Protein AF-A0A9P1EXM0-F1 (afdb_monomer)

Sequence (122 aa):
MSEKIEQDDIPLADDDDTVTIISGGKTPRAAQPLPKEEPPEDPEEKARLITQVLELQNTLDDLSQRVESVKEESLKLRSENQVLGQYIQNLMASSSVFQSSQPPRPKQADSVHDDEFGDYEY

Structure (mmCIF, N/CA/C/O backbone):
data_AF-A0A9P1EXM0-F1
#
_entry.id   AF-A0A9P1EXM0-F1
#
loop_
_atom_site.group_PDB
_atom_site.id
_atom_site.type_symbol
_atom_site.label_atom_id
_atom_site.label_alt_id
_atom_site.label_comp_id
_atom_site.label_asym_id
_atom_site.label_entity_id
_atom_site.label_seq_id
_atom_site.pdbx_PDB_ins_code
_atom_site.Cartn_x
_atom_site.Cartn_y
_atom_site.Cartn_z
_atom_site.occupancy
_atom_site.B_iso_or_equiv
_atom_site.auth_seq_id
_atom_site.auth_comp_id
_atom_site.auth_asym_id
_atom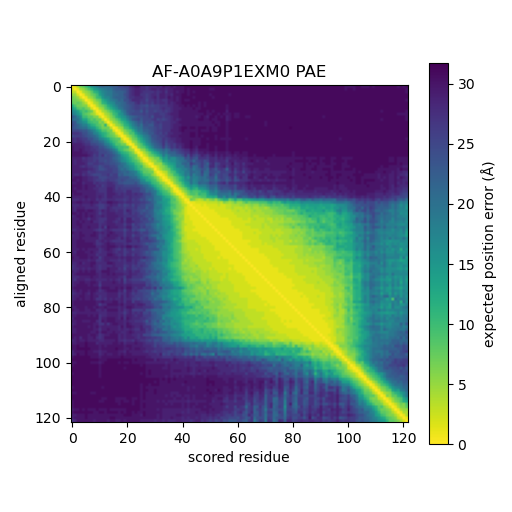_site.auth_atom_id
_atom_site.pdbx_PDB_model_num
ATOM 1 N N . MET A 1 1 ? 7.516 -30.230 70.506 1.00 40.31 1 MET A N 1
ATOM 2 C CA . MET A 1 1 ? 6.042 -30.312 70.527 1.00 40.31 1 MET A CA 1
ATOM 3 C C . MET A 1 1 ? 5.682 -31.298 69.438 1.00 40.31 1 MET A C 1
ATOM 5 O O . MET A 1 1 ? 5.780 -30.939 68.273 1.00 40.31 1 MET A O 1
ATOM 9 N N . SER A 1 2 ? 5.447 -32.551 69.816 1.00 44.88 2 SER A N 1
ATOM 10 C CA . SER A 1 2 ? 5.320 -33.673 68.886 1.00 44.88 2 SER A CA 1
ATOM 11 C C . SER A 1 2 ? 3.935 -34.299 68.997 1.00 44.88 2 SER A C 1
ATOM 13 O O . SER A 1 2 ? 3.437 -34.483 70.103 1.00 44.88 2 SER A O 1
ATOM 15 N N . GLU A 1 3 ? 3.400 -34.611 67.816 1.00 48.25 3 GLU A N 1
ATOM 16 C CA . GLU A 1 3 ? 2.473 -35.710 67.509 1.00 48.25 3 GLU A CA 1
ATOM 17 C C . GLU A 1 3 ? 0.981 -35.516 67.828 1.00 48.25 3 GLU A C 1
ATOM 19 O O . GLU A 1 3 ? 0.431 -35.941 68.836 1.00 48.25 3 GLU A O 1
ATOM 24 N N . LYS A 1 4 ? 0.335 -34.815 66.884 1.00 48.88 4 LYS A N 1
ATOM 25 C CA . LYS A 1 4 ? -0.700 -35.335 65.964 1.00 48.88 4 LYS A CA 1
ATOM 26 C C . LYS A 1 4 ? -1.455 -36.579 66.471 1.00 48.88 4 LYS A C 1
ATOM 28 O O . LYS A 1 4 ? -0.949 -37.691 66.396 1.00 48.88 4 LYS A O 1
ATOM 33 N N . ILE A 1 5 ? -2.693 -36.367 66.918 1.00 49.03 5 ILE A N 1
ATOM 34 C CA . ILE A 1 5 ? -3.671 -37.435 67.146 1.00 49.03 5 ILE A CA 1
ATOM 35 C C . ILE A 1 5 ? -4.163 -37.895 65.773 1.00 49.03 5 ILE A C 1
ATOM 37 O O . ILE A 1 5 ? -4.711 -37.113 64.994 1.00 49.03 5 ILE A O 1
ATOM 41 N N . GLU A 1 6 ? -3.868 -39.151 65.484 1.00 54.19 6 GLU A N 1
ATOM 42 C CA . GLU A 1 6 ? -4.309 -39.924 64.334 1.00 54.19 6 GLU A CA 1
ATOM 43 C C . GLU A 1 6 ? -5.572 -40.720 64.712 1.00 54.19 6 GLU A C 1
ATOM 45 O O . GLU A 1 6 ? -5.783 -41.006 65.891 1.00 54.19 6 GLU A O 1
ATOM 50 N N . GLN A 1 7 ? -6.322 -41.119 63.681 1.00 49.38 7 GLN A N 1
ATOM 51 C CA . GLN A 1 7 ? -7.339 -42.183 63.636 1.00 49.38 7 GLN A CA 1
ATOM 52 C C . GLN A 1 7 ? -8.809 -41.762 63.749 1.00 49.38 7 GLN A C 1
ATOM 54 O O . GLN A 1 7 ? -9.457 -41.787 64.794 1.00 49.38 7 GLN A O 1
ATOM 59 N N . ASP A 1 8 ? -9.288 -41.365 62.568 1.00 52.00 8 ASP A N 1
ATOM 60 C CA . ASP A 1 8 ? -10.497 -41.838 61.894 1.00 52.00 8 ASP A CA 1
ATOM 61 C C . ASP A 1 8 ? -11.170 -43.085 62.493 1.00 52.00 8 ASP A C 1
ATOM 63 O O . ASP A 1 8 ? -10.575 -44.155 62.559 1.00 52.00 8 ASP A O 1
ATOM 67 N N . ASP A 1 9 ? -12.464 -42.952 62.782 1.00 47.94 9 ASP A N 1
ATOM 68 C CA . ASP A 1 9 ? -13.445 -44.014 62.541 1.00 47.94 9 ASP A CA 1
ATOM 69 C C . ASP A 1 9 ? -14.759 -43.331 62.135 1.00 47.94 9 ASP A C 1
ATOM 71 O O . ASP A 1 9 ? -15.665 -43.064 62.928 1.00 47.94 9 ASP A O 1
ATOM 75 N N . ILE A 1 10 ? -14.804 -42.921 60.866 1.00 53.91 10 ILE A N 1
ATOM 76 C CA . ILE A 1 10 ? -16.028 -42.454 60.219 1.00 53.91 10 ILE A CA 1
ATOM 77 C C . ILE A 1 10 ? -16.869 -43.714 59.998 1.00 53.91 10 ILE A C 1
ATOM 79 O O . ILE A 1 10 ? -16.385 -44.622 59.321 1.00 53.91 10 ILE A O 1
ATOM 83 N N . PRO A 1 11 ? -18.091 -43.816 60.551 1.00 54.19 11 PRO A N 1
ATOM 84 C CA . PRO A 1 11 ? -18.903 -45.005 60.361 1.00 54.19 11 PRO A CA 1
ATOM 85 C C . PRO A 1 11 ? -19.154 -45.197 58.866 1.00 54.19 11 PRO A C 1
ATOM 87 O O . PRO A 1 11 ? -19.774 -44.358 58.208 1.00 54.19 11 PRO A O 1
ATOM 90 N N . LEU A 1 12 ? -18.614 -46.302 58.357 1.00 42.03 12 LEU A N 1
ATOM 91 C CA . LEU A 1 12 ? -18.789 -46.800 57.006 1.00 42.03 12 LEU A CA 1
ATOM 92 C C . LEU A 1 12 ? -20.288 -47.060 56.815 1.00 42.03 12 LEU A C 1
ATOM 94 O O . LEU A 1 12 ? -20.842 -48.012 57.364 1.00 42.03 12 LEU A O 1
ATOM 98 N N . ALA A 1 13 ? -20.969 -46.162 56.105 1.00 53.50 13 ALA A N 1
ATOM 99 C CA . ALA A 1 13 ? -22.289 -46.448 55.569 1.00 53.50 13 ALA A CA 1
ATOM 100 C C . ALA A 1 13 ? -22.087 -47.395 54.382 1.00 53.50 13 ALA A C 1
ATOM 102 O O . ALA A 1 13 ? -22.068 -46.954 53.236 1.00 53.50 13 ALA A O 1
ATOM 103 N N . ASP A 1 14 ? -21.848 -48.670 54.691 1.00 44.78 14 ASP A N 1
ATOM 104 C CA . ASP A 1 14 ? -21.973 -49.742 53.716 1.00 44.78 14 ASP A CA 1
ATOM 105 C C . ASP A 1 14 ? -23.446 -49.862 53.315 1.00 44.78 14 ASP A C 1
ATOM 107 O O . ASP A 1 14 ? -24.361 -49.812 54.146 1.00 44.78 14 ASP A O 1
ATOM 111 N N . ASP A 1 15 ? -23.625 -49.965 52.007 1.00 53.91 15 ASP A N 1
ATOM 112 C CA . ASP A 1 15 ? -24.871 -50.122 51.285 1.00 53.91 15 ASP A CA 1
ATOM 113 C C . ASP A 1 15 ? -25.771 -51.220 51.872 1.00 53.91 15 ASP A C 1
ATOM 115 O O . ASP A 1 15 ? -25.358 -52.367 52.034 1.00 53.91 15 ASP A O 1
ATOM 119 N N . ASP A 1 16 ? -27.052 -50.901 52.063 1.00 46.62 16 ASP A N 1
ATOM 120 C CA . ASP A 1 16 ? -28.101 -51.884 51.800 1.00 46.62 16 ASP A CA 1
ATOM 121 C C . ASP A 1 16 ? -29.323 -51.172 51.205 1.00 46.62 16 ASP A C 1
ATOM 123 O O . ASP A 1 16 ? -30.064 -50.438 51.876 1.00 46.62 16 ASP A O 1
ATOM 127 N N . ASP A 1 17 ? -29.476 -51.373 49.896 1.00 53.75 17 ASP A N 1
ATOM 128 C CA . ASP A 1 17 ? -30.646 -51.085 49.077 1.00 53.75 17 ASP A CA 1
ATOM 129 C C . ASP A 1 17 ? -31.899 -51.757 49.660 1.00 53.75 17 ASP A C 1
ATOM 131 O O . ASP A 1 17 ? -32.409 -52.764 49.166 1.00 53.75 17 ASP A O 1
ATOM 135 N N . THR A 1 18 ? -32.475 -51.159 50.698 1.00 42.41 18 THR A N 1
ATOM 136 C CA . THR A 1 18 ? -33.793 -51.550 51.194 1.00 42.41 18 THR A CA 1
ATOM 137 C C . THR A 1 18 ? -34.827 -50.539 50.727 1.00 42.41 18 THR A C 1
ATOM 139 O O . THR A 1 18 ? -35.151 -49.549 51.387 1.00 42.41 18 THR A O 1
ATOM 142 N N . VAL A 1 19 ? -35.399 -50.824 49.553 1.00 50.22 19 VAL A N 1
ATOM 143 C CA . VAL A 1 19 ? -36.671 -50.249 49.100 1.00 50.22 19 VAL A CA 1
ATOM 144 C C . VAL A 1 19 ? -37.743 -50.599 50.132 1.00 50.22 19 VAL A C 1
ATOM 146 O O . VAL A 1 19 ? -38.417 -51.622 50.050 1.00 50.22 19 VAL A O 1
ATOM 149 N N . THR A 1 20 ? -37.905 -49.728 51.121 1.00 41.94 20 THR A N 1
ATOM 150 C CA . THR A 1 20 ? -38.991 -49.788 52.094 1.00 41.94 20 THR A CA 1
ATOM 151 C C . THR A 1 20 ? -39.877 -48.572 51.867 1.00 41.94 20 THR A C 1
ATOM 153 O O . THR A 1 20 ? -39.703 -47.497 52.436 1.00 41.94 20 THR A O 1
ATOM 156 N N . ILE A 1 21 ? -40.821 -48.761 50.943 1.00 51.69 21 ILE A N 1
ATOM 157 C CA . ILE A 1 21 ? -41.966 -47.888 50.684 1.00 51.69 21 ILE A CA 1
ATOM 158 C C . ILE A 1 21 ? -42.765 -47.786 51.991 1.00 51.69 21 ILE A C 1
ATOM 160 O O . ILE A 1 21 ? -43.566 -48.667 52.295 1.00 51.69 21 ILE A O 1
ATOM 164 N N . ILE A 1 22 ? -42.566 -46.724 52.778 1.00 41.34 22 ILE A N 1
ATOM 165 C CA . ILE A 1 22 ? -43.500 -46.368 53.852 1.00 41.34 22 ILE A CA 1
ATOM 166 C C . ILE A 1 22 ? -43.695 -44.853 53.887 1.00 41.34 22 ILE A C 1
ATOM 168 O O . ILE A 1 22 ? -42.812 -44.071 54.229 1.00 41.34 22 ILE A O 1
ATOM 172 N N . SER A 1 23 ? -44.908 -44.481 53.491 1.00 47.53 23 SER A N 1
ATOM 173 C CA . SER A 1 23 ? -45.589 -43.203 53.664 1.00 47.53 23 SER A CA 1
ATOM 174 C C . SER A 1 23 ? -45.122 -42.387 54.883 1.00 47.53 23 SER A C 1
ATOM 176 O O . SER A 1 23 ? -45.474 -42.694 56.019 1.00 47.53 23 SER A O 1
ATOM 178 N N . GLY A 1 24 ? -44.419 -41.282 54.629 1.00 39.94 24 GLY A N 1
ATOM 179 C CA . GLY A 1 24 ? -44.113 -40.244 55.614 1.00 39.94 24 GLY A CA 1
ATOM 180 C C . GLY A 1 24 ? -43.754 -38.942 54.903 1.00 39.94 24 GLY A C 1
ATOM 181 O O . GLY A 1 24 ? -42.722 -38.861 54.242 1.00 39.94 24 GLY A O 1
ATOM 182 N N . GLY A 1 25 ? -44.639 -37.945 54.982 1.00 51.00 25 GLY A N 1
ATOM 183 C CA . GLY A 1 25 ? -44.608 -36.714 54.189 1.00 51.00 25 GLY A CA 1
ATOM 184 C C . GLY A 1 25 ? -43.328 -35.888 54.320 1.00 51.00 25 GLY A C 1
ATOM 185 O O . GLY A 1 25 ? -43.222 -35.021 55.183 1.00 51.00 25 GLY A O 1
ATOM 186 N N . LYS A 1 26 ? -42.391 -36.093 53.395 1.00 48.69 26 LYS A N 1
ATOM 187 C CA . LYS A 1 26 ? -41.290 -35.165 53.143 1.00 48.69 26 LYS A CA 1
ATOM 188 C C . LYS A 1 26 ? -41.683 -34.302 51.955 1.00 48.69 26 LYS A C 1
ATOM 190 O O . LYS A 1 26 ? -41.689 -34.759 50.815 1.00 48.69 26 LYS A O 1
ATOM 195 N N . THR A 1 27 ? -42.048 -33.057 52.237 1.00 58.84 27 THR A N 1
ATOM 196 C CA . THR A 1 27 ? -42.073 -32.016 51.213 1.00 58.84 27 THR A CA 1
ATOM 197 C C . THR A 1 27 ? -40.713 -32.019 50.503 1.00 58.84 27 THR A C 1
ATOM 199 O O . THR A 1 27 ? -39.678 -32.085 51.176 1.00 58.84 27 THR A O 1
ATOM 202 N N . PRO A 1 28 ? -40.668 -32.009 49.161 1.00 56.53 28 PRO A N 1
ATOM 203 C CA . PRO A 1 28 ? -39.399 -31.924 48.458 1.00 56.53 28 PRO A CA 1
ATOM 204 C C . PRO A 1 28 ? -38.734 -30.610 48.866 1.00 56.53 28 PRO A C 1
ATOM 206 O O . PRO A 1 28 ? -39.328 -29.537 48.744 1.00 56.53 28 PRO A O 1
ATOM 209 N N . ARG A 1 29 ? -37.514 -30.691 49.407 1.00 61.25 29 ARG A N 1
ATOM 210 C CA . ARG A 1 29 ? -36.696 -29.508 49.680 1.00 61.25 29 ARG A CA 1
ATOM 211 C C . ARG A 1 29 ? -36.519 -28.792 48.345 1.00 61.25 29 ARG A C 1
ATOM 213 O O . ARG A 1 29 ? -35.915 -29.351 47.433 1.00 61.25 29 ARG A O 1
ATOM 220 N N . ALA A 1 30 ? -37.095 -27.597 48.230 1.00 67.31 30 ALA A N 1
ATOM 221 C CA . ALA A 1 30 ? -36.941 -26.762 47.050 1.00 67.31 30 ALA A CA 1
ATOM 222 C C . ALA A 1 30 ? -35.447 -26.634 46.733 1.00 67.31 30 ALA A C 1
ATOM 224 O O . ALA A 1 30 ? -34.647 -26.354 47.634 1.00 67.31 30 ALA A O 1
ATOM 225 N N . ALA A 1 31 ? -35.078 -26.890 45.477 1.00 65.69 31 ALA A N 1
ATOM 226 C CA . ALA A 1 31 ? -33.721 -26.692 45.003 1.00 65.69 31 ALA A CA 1
ATOM 227 C C . ALA A 1 31 ? -33.332 -25.242 45.305 1.00 65.69 31 ALA A C 1
ATOM 229 O O . ALA A 1 31 ? -33.957 -24.308 44.800 1.00 65.69 31 ALA A O 1
ATOM 230 N N . GLN A 1 32 ? -32.348 -25.053 46.183 1.00 72.75 32 GLN A N 1
ATOM 231 C CA . GLN A 1 32 ? -31.750 -23.737 46.339 1.00 72.75 32 GLN A CA 1
ATOM 232 C C . GLN A 1 32 ? -31.120 -23.381 44.987 1.00 72.75 32 GLN A C 1
ATOM 234 O O . GLN A 1 32 ? -30.455 -24.243 44.401 1.00 72.75 32 GLN A O 1
ATOM 239 N N . PRO A 1 33 ? -31.348 -22.167 44.457 1.00 68.94 33 PRO A N 1
ATOM 240 C CA . PRO A 1 33 ? -30.648 -21.727 43.263 1.00 68.94 33 PRO A CA 1
ATOM 241 C C . PRO A 1 33 ? -29.148 -21.879 43.515 1.00 68.94 33 PRO A C 1
ATOM 243 O O . PRO A 1 33 ? -28.665 -21.468 44.573 1.00 68.94 33 PRO A O 1
ATOM 246 N N . LEU A 1 34 ? -28.414 -22.482 42.574 1.00 66.94 34 LEU A N 1
ATOM 247 C CA . LEU A 1 34 ? -26.956 -22.390 42.598 1.00 66.94 34 LEU A CA 1
ATOM 248 C C . LEU A 1 34 ? -26.588 -20.901 42.705 1.00 66.94 34 LEU A C 1
ATOM 250 O O . LEU A 1 34 ? -27.228 -20.104 42.009 1.00 66.94 34 LEU A O 1
ATOM 254 N N . PRO A 1 35 ? -25.589 -20.515 43.520 1.00 65.12 35 PRO A N 1
ATOM 255 C CA . PRO A 1 35 ? -25.037 -19.171 43.478 1.00 65.12 35 PRO A CA 1
ATOM 256 C C . PRO A 1 35 ? -24.542 -18.919 42.053 1.00 65.12 35 PRO A C 1
ATOM 258 O O . PRO A 1 35 ? -23.497 -19.415 41.638 1.00 65.12 35 PRO A O 1
ATOM 261 N N . LYS A 1 36 ? -25.354 -18.222 41.263 1.00 67.06 36 LYS A N 1
ATOM 262 C CA . LYS A 1 36 ? -24.927 -17.609 40.019 1.00 67.06 36 LYS A CA 1
ATOM 263 C C . LYS A 1 36 ? -24.535 -16.204 40.396 1.00 67.06 36 LYS A C 1
ATOM 265 O O . LYS A 1 36 ? -25.417 -15.374 40.543 1.00 67.06 36 LYS A O 1
ATOM 270 N N . GLU A 1 37 ? -23.250 -15.983 40.576 1.00 60.84 37 GLU A N 1
ATOM 271 C CA . GLU A 1 37 ? -22.637 -14.684 40.331 1.00 60.84 37 GLU A CA 1
ATOM 272 C C . GLU A 1 37 ? -21.128 -14.911 40.374 1.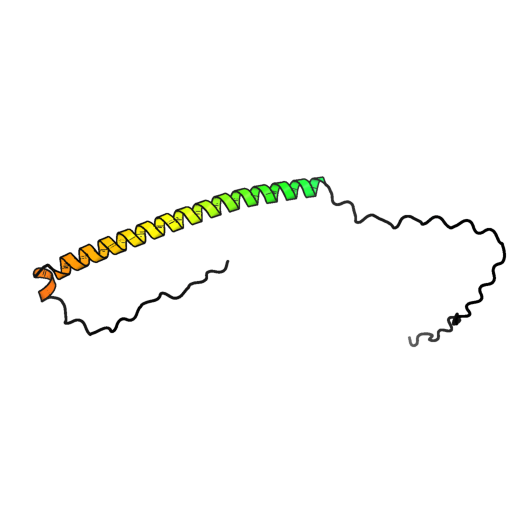00 60.84 37 GLU A C 1
ATOM 274 O O . GLU A 1 37 ? -20.482 -14.857 41.418 1.00 60.84 37 GLU A O 1
ATOM 279 N N . GLU A 1 38 ? -20.561 -15.191 39.196 1.00 64.75 38 GLU A N 1
ATOM 280 C CA . GLU A 1 38 ? -19.319 -14.491 38.873 1.00 64.75 38 GLU A CA 1
ATOM 281 C C . GLU A 1 38 ? -19.548 -13.003 39.181 1.00 64.75 38 GLU A C 1
ATOM 283 O O . GLU A 1 38 ? -20.651 -12.504 38.918 1.00 64.75 38 GLU A O 1
ATOM 288 N N . PRO A 1 39 ? -18.566 -12.310 39.781 1.00 67.19 39 PRO A N 1
ATOM 289 C CA . PRO A 1 39 ? -18.711 -10.894 40.082 1.00 67.19 39 PRO A CA 1
ATOM 290 C C . PRO A 1 39 ? -19.172 -10.166 38.813 1.00 67.19 39 PRO A C 1
ATOM 292 O O . PRO A 1 39 ? -18.670 -10.485 37.732 1.00 67.19 39 PRO A O 1
ATOM 295 N N . PRO A 1 40 ? -20.137 -9.237 38.911 1.00 64.06 40 PRO A N 1
ATOM 296 C CA . PRO A 1 40 ? -20.634 -8.532 37.743 1.00 64.06 40 PRO A CA 1
ATOM 297 C C . PRO A 1 40 ? -19.458 -7.802 37.090 1.00 64.06 40 PRO A C 1
ATOM 299 O O . PRO A 1 40 ? -18.940 -6.842 37.659 1.00 64.06 40 PRO A O 1
ATOM 302 N N . GLU A 1 41 ? -19.009 -8.282 35.925 1.00 68.69 41 GLU A N 1
ATOM 303 C CA . GLU A 1 41 ? -18.143 -7.498 35.044 1.00 68.69 41 GLU A CA 1
ATOM 304 C C . GLU A 1 41 ? -18.831 -6.149 34.844 1.00 68.69 41 GLU A C 1
ATOM 306 O O . GLU A 1 41 ? -20.002 -6.118 34.449 1.00 68.69 41 GLU A O 1
ATOM 311 N N . ASP A 1 42 ? -18.138 -5.049 35.143 1.00 84.88 42 ASP A N 1
ATOM 312 C CA . ASP A 1 42 ? -18.693 -3.715 34.952 1.00 84.88 42 ASP A CA 1
ATOM 313 C C . ASP A 1 42 ? -19.020 -3.538 33.455 1.00 84.88 42 ASP A C 1
ATOM 315 O O . ASP A 1 42 ? -18.109 -3.503 32.614 1.00 84.88 42 ASP A O 1
ATOM 319 N N . PRO A 1 43 ? -20.311 -3.463 33.073 1.00 88.44 43 PRO A N 1
ATOM 320 C CA . PRO A 1 43 ? -20.695 -3.363 31.672 1.00 88.44 43 PRO A CA 1
ATOM 321 C C . PRO A 1 43 ? -20.144 -2.088 31.022 1.00 88.44 43 PRO A C 1
ATOM 323 O O . PRO A 1 43 ? -19.970 -2.053 29.801 1.00 88.44 43 PRO A O 1
ATOM 326 N N . GLU A 1 44 ? -19.842 -1.055 31.812 1.00 91.62 44 GLU A N 1
ATOM 327 C CA . GLU A 1 44 ? -19.232 0.175 31.324 1.00 91.62 44 GLU A CA 1
ATOM 328 C C . GLU A 1 44 ? -17.755 -0.028 30.959 1.00 91.62 44 GLU A C 1
ATOM 330 O O . GLU A 1 44 ? -17.323 0.408 29.889 1.00 91.62 44 GLU A O 1
ATOM 335 N N . GLU A 1 45 ? -16.985 -0.733 31.790 1.00 93.31 45 GLU A N 1
ATOM 336 C CA . GLU A 1 45 ? -15.591 -1.082 31.491 1.00 93.31 45 GLU A CA 1
ATOM 337 C C . GLU A 1 45 ? -15.505 -1.932 30.220 1.00 93.31 45 GLU A C 1
ATOM 339 O O . GLU A 1 45 ? -14.717 -1.643 29.313 1.00 93.31 45 GLU A O 1
ATOM 344 N N . LYS A 1 46 ? -16.406 -2.909 30.092 1.00 94.12 46 LYS A N 1
ATOM 345 C CA . LYS A 1 46 ? -16.534 -3.732 28.887 1.00 94.12 46 LYS A CA 1
ATOM 346 C C . LYS A 1 46 ? -16.844 -2.894 27.649 1.00 94.12 46 LYS A C 1
ATOM 348 O O . LYS A 1 46 ? -16.217 -3.090 26.609 1.00 94.12 46 LYS A O 1
ATOM 353 N N . ALA A 1 47 ? -17.765 -1.936 27.749 1.00 94.62 47 ALA A N 1
ATOM 354 C CA . ALA A 1 47 ? -18.085 -1.034 26.644 1.00 94.62 47 ALA A CA 1
ATOM 355 C C . ALA A 1 47 ? -16.882 -0.161 26.239 1.00 94.62 47 ALA A C 1
ATOM 357 O O . ALA A 1 47 ? -16.631 0.017 25.047 1.00 94.62 47 ALA A O 1
ATOM 358 N N . ARG A 1 48 ? -16.099 0.340 27.205 1.00 97.31 48 ARG A N 1
ATOM 359 C CA . ARG A 1 48 ? -14.879 1.123 26.931 1.00 97.31 48 ARG A CA 1
ATOM 360 C C . ARG A 1 48 ? -13.803 0.288 26.236 1.00 97.31 48 ARG A C 1
ATOM 362 O O . ARG A 1 48 ? -13.217 0.756 25.261 1.00 97.31 48 ARG A O 1
ATOM 369 N N . LEU A 1 49 ? -13.577 -0.943 26.697 1.00 97.44 49 LEU A N 1
ATOM 370 C CA . LEU A 1 49 ? -12.634 -1.876 26.073 1.00 97.44 49 LEU A CA 1
ATOM 371 C C . LEU A 1 49 ? -13.043 -2.212 24.636 1.00 97.44 49 LEU A C 1
ATOM 373 O O . LEU A 1 49 ? -12.200 -2.193 23.743 1.00 97.44 49 LEU A O 1
ATOM 377 N N . ILE A 1 50 ? -14.335 -2.456 24.395 1.00 96.88 50 ILE A N 1
ATOM 378 C CA . ILE A 1 50 ? -14.856 -2.711 23.044 1.00 96.88 50 ILE A CA 1
ATOM 379 C C . ILE A 1 50 ? -14.554 -1.529 22.117 1.00 96.88 50 ILE A C 1
ATOM 381 O O . ILE A 1 50 ? -14.040 -1.741 21.021 1.00 96.88 50 ILE A O 1
ATOM 385 N N . THR A 1 51 ? -14.815 -0.294 22.551 1.00 97.38 51 THR A N 1
ATOM 386 C CA . THR A 1 51 ? -14.515 0.903 21.750 1.00 97.38 51 THR A CA 1
ATOM 387 C C . THR A 1 51 ? -13.032 0.992 21.401 1.00 97.38 51 THR A C 1
ATOM 389 O O . THR A 1 51 ? -12.692 1.175 20.236 1.00 97.38 51 THR A O 1
ATOM 392 N N . GLN A 1 52 ? -12.144 0.784 22.377 1.00 98.25 52 GLN A N 1
ATOM 393 C CA . GLN A 1 52 ? -10.701 0.821 22.135 1.00 98.25 52 GLN A CA 1
ATOM 394 C C . GLN A 1 52 ? -10.257 -0.257 21.138 1.00 98.25 52 GLN A C 1
ATOM 396 O O . GLN A 1 52 ? -9.458 0.018 20.244 1.00 98.25 52 GLN A O 1
ATOM 401 N N . VAL A 1 53 ? -10.788 -1.476 21.257 1.00 98.31 53 VAL A N 1
ATOM 402 C CA . VAL A 1 53 ? -10.496 -2.556 20.307 1.00 98.31 53 VAL A CA 1
ATOM 403 C C . VAL A 1 53 ? -10.950 -2.176 18.899 1.00 98.31 53 VAL A C 1
ATOM 405 O O . VAL A 1 53 ? -10.193 -2.376 17.953 1.00 98.31 53 VAL A O 1
ATOM 408 N N . LEU A 1 54 ? -12.139 -1.589 18.748 1.00 98.31 54 LEU A N 1
ATOM 409 C CA . LEU A 1 54 ? -12.645 -1.157 17.443 1.00 98.31 54 LEU A CA 1
ATOM 410 C C . LEU A 1 54 ? -11.787 -0.039 16.833 1.00 98.31 54 LEU A C 1
ATOM 412 O O . LEU A 1 54 ? -11.495 -0.069 15.640 1.00 98.31 54 LEU A O 1
ATOM 416 N N . GLU A 1 55 ? -11.344 0.935 17.623 1.00 98.19 55 GLU A N 1
ATOM 417 C CA . GLU A 1 55 ? -10.450 2.003 17.152 1.00 98.19 55 GLU A CA 1
ATOM 418 C C . GLU A 1 55 ? -9.091 1.455 16.693 1.00 98.19 55 GLU A C 1
ATOM 420 O O . GLU A 1 55 ? -8.588 1.825 15.626 1.00 98.19 55 GLU A O 1
ATOM 425 N N . LEU A 1 56 ? -8.517 0.529 17.465 1.00 98.50 56 LEU A N 1
ATOM 426 C CA . LEU A 1 56 ? -7.268 -0.142 17.108 1.00 98.50 56 LEU A CA 1
ATOM 427 C C . LEU A 1 56 ? -7.424 -0.989 15.844 1.00 98.50 56 LEU A C 1
ATOM 429 O O . LEU A 1 56 ? -6.548 -0.948 14.985 1.00 98.50 56 LEU A O 1
ATOM 433 N N . GLN A 1 57 ? -8.537 -1.711 15.697 1.00 98.44 57 GLN A N 1
ATOM 434 C CA . GLN A 1 57 ? -8.831 -2.492 14.493 1.00 98.44 57 GLN A CA 1
ATOM 435 C C . GLN A 1 57 ? -8.929 -1.608 13.251 1.00 98.44 57 GLN A C 1
ATOM 437 O O . GLN A 1 57 ? -8.316 -1.936 12.240 1.00 98.44 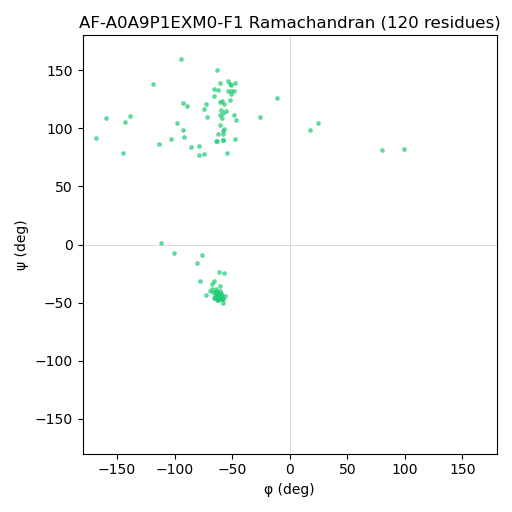57 GLN A O 1
ATOM 442 N N . ASN A 1 58 ? -9.624 -0.469 13.335 1.00 97.81 58 ASN A N 1
ATOM 443 C CA . ASN A 1 58 ? -9.693 0.483 12.222 1.00 97.81 58 ASN A CA 1
ATOM 444 C C . ASN A 1 58 ? -8.302 1.026 11.860 1.00 97.81 58 ASN A C 1
ATOM 446 O O . ASN A 1 58 ? -7.924 1.045 10.694 1.00 97.8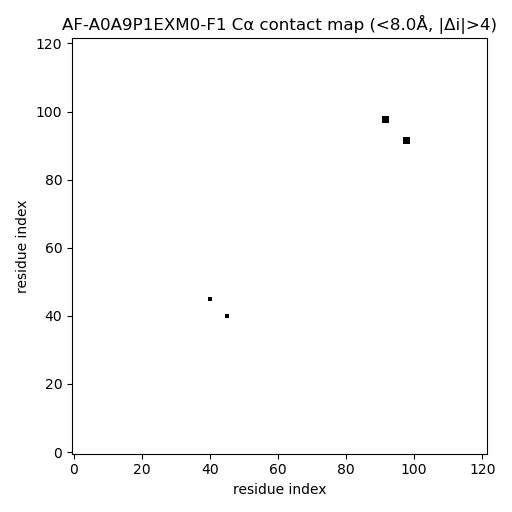1 58 ASN A O 1
ATOM 450 N N . THR A 1 59 ? -7.501 1.401 12.863 1.00 98.19 59 THR A N 1
ATOM 451 C CA . THR A 1 59 ? -6.139 1.912 12.629 1.00 98.19 59 THR A CA 1
ATOM 452 C C . THR A 1 59 ? -5.228 0.847 12.006 1.00 98.19 59 THR A C 1
ATOM 454 O O . THR A 1 59 ? -4.399 1.151 11.146 1.00 98.19 59 THR A O 1
ATOM 457 N N . LEU A 1 60 ? -5.365 -0.407 12.441 1.00 98.25 60 LEU A N 1
ATOM 458 C CA . LEU A 1 60 ? -4.596 -1.528 11.913 1.00 98.25 60 LEU A CA 1
ATOM 459 C C . LEU A 1 60 ? -4.999 -1.866 10.474 1.00 98.25 60 LEU A C 1
ATOM 461 O O . LEU A 1 60 ? -4.121 -2.145 9.658 1.00 98.25 60 LEU A O 1
ATOM 465 N N . ASP A 1 61 ? -6.293 -1.824 10.156 1.00 98.06 61 ASP A N 1
ATOM 466 C CA . ASP A 1 61 ? -6.791 -2.034 8.794 1.00 98.06 61 ASP A CA 1
ATOM 467 C C . ASP A 1 61 ? -6.253 -0.959 7.839 1.00 98.06 61 ASP A C 1
ATOM 469 O O . ASP A 1 61 ? -5.646 -1.282 6.816 1.00 98.06 61 ASP A O 1
ATOM 473 N N . ASP A 1 62 ? -6.335 0.315 8.236 1.00 98.25 62 ASP A N 1
ATOM 474 C CA . ASP A 1 62 ? -5.773 1.436 7.475 1.00 98.25 62 ASP A CA 1
ATOM 475 C C . ASP A 1 62 ? -4.269 1.262 7.212 1.00 98.25 62 ASP A C 1
ATOM 477 O O . ASP A 1 62 ? -3.779 1.497 6.101 1.00 98.25 62 ASP A O 1
ATOM 481 N N . LEU A 1 63 ? -3.506 0.853 8.232 1.00 98.31 63 LEU A N 1
ATOM 482 C CA . LEU A 1 63 ? -2.073 0.607 8.086 1.00 98.31 63 LEU A CA 1
ATOM 483 C C . LEU A 1 63 ? -1.801 -0.585 7.160 1.00 98.31 63 LEU A C 1
ATOM 485 O O . LEU A 1 63 ? -0.909 -0.503 6.315 1.00 98.31 63 LEU A O 1
ATOM 489 N N . SER A 1 64 ? -2.585 -1.655 7.279 1.00 98.12 64 SER A N 1
ATOM 490 C CA . SER A 1 64 ? -2.467 -2.855 6.444 1.00 98.12 64 SER A CA 1
ATOM 491 C C . SER A 1 64 ? -2.693 -2.530 4.967 1.00 98.12 64 SER A C 1
ATOM 493 O O . SER A 1 64 ? -1.887 -2.918 4.120 1.00 98.12 64 SER A O 1
ATOM 495 N N . GLN A 1 65 ? -3.717 -1.731 4.654 1.00 98.31 65 GLN A N 1
ATOM 496 C CA . GLN A 1 65 ? -3.980 -1.269 3.287 1.00 98.31 65 GLN A CA 1
ATOM 497 C C . GLN A 1 65 ? -2.838 -0.401 2.741 1.00 98.31 65 GLN A C 1
ATOM 499 O O . GLN A 1 65 ? -2.423 -0.560 1.591 1.00 98.31 65 GLN A O 1
ATOM 504 N N . ARG A 1 66 ? -2.278 0.499 3.561 1.00 98.44 66 ARG A N 1
ATOM 505 C CA . ARG A 1 66 ? -1.124 1.321 3.153 1.00 98.44 66 ARG A CA 1
ATOM 506 C C . ARG A 1 66 ? 0.112 0.476 2.872 1.00 98.44 66 ARG A C 1
ATOM 508 O O . ARG A 1 66 ? 0.818 0.753 1.906 1.00 98.44 66 ARG A O 1
ATOM 515 N N . VAL A 1 67 ? 0.374 -0.543 3.689 1.00 98.56 67 VAL A N 1
ATOM 516 C CA . VAL A 1 67 ? 1.483 -1.480 3.463 1.00 98.56 67 VAL A CA 1
ATOM 517 C C . VAL A 1 67 ? 1.302 -2.214 2.138 1.00 98.56 67 VAL A C 1
ATOM 519 O O . VAL A 1 67 ? 2.261 -2.306 1.373 1.00 98.56 67 VAL A O 1
ATOM 522 N N . GLU A 1 68 ? 0.092 -2.685 1.833 1.00 97.81 68 GLU A N 1
ATOM 523 C CA . GLU A 1 68 ? -0.182 -3.360 0.561 1.00 97.81 68 GLU A CA 1
ATOM 524 C C . GLU A 1 68 ? 0.028 -2.426 -0.639 1.00 97.81 68 GLU A C 1
ATOM 526 O O . GLU A 1 68 ? 0.723 -2.781 -1.589 1.00 97.81 68 GLU A O 1
ATOM 531 N N . SER A 1 69 ? -0.448 -1.181 -0.551 1.00 98.12 69 SER A N 1
ATOM 532 C CA . SER A 1 69 ? -0.211 -0.170 -1.589 1.00 98.12 69 SER A CA 1
ATOM 533 C C . SER A 1 69 ? 1.283 0.106 -1.816 1.00 98.12 69 SER A C 1
ATOM 535 O O . SER A 1 69 ? 1.727 0.205 -2.961 1.00 98.12 69 SER A O 1
ATOM 537 N N . VAL A 1 70 ? 2.077 0.190 -0.744 1.00 98.50 70 VAL A N 1
ATOM 538 C CA . VAL A 1 70 ? 3.534 0.390 -0.838 1.00 98.50 70 VAL A CA 1
ATOM 539 C C . VAL A 1 70 ? 4.223 -0.830 -1.453 1.00 98.50 70 VAL A C 1
ATOM 541 O O . VAL A 1 70 ? 5.159 -0.675 -2.242 1.00 98.50 70 VAL A O 1
ATOM 544 N N . LYS A 1 71 ? 3.775 -2.048 -1.122 1.00 98.19 71 LYS A N 1
ATOM 545 C CA . LYS A 1 71 ? 4.290 -3.281 -1.736 1.00 98.19 71 LYS A CA 1
ATOM 546 C C . LYS A 1 71 ? 4.032 -3.298 -3.241 1.00 98.19 71 LYS A C 1
ATOM 548 O O . LYS A 1 71 ? 4.960 -3.582 -3.999 1.00 98.19 71 LYS A O 1
ATOM 553 N N . GLU A 1 72 ? 2.822 -2.949 -3.672 1.00 98.19 72 GLU A N 1
ATOM 554 C CA . GLU A 1 72 ? 2.461 -2.890 -5.091 1.00 98.19 72 GLU A CA 1
ATOM 555 C C . GLU A 1 72 ? 3.314 -1.861 -5.852 1.00 98.19 72 GLU A C 1
ATOM 557 O O . GLU A 1 72 ? 3.895 -2.177 -6.897 1.00 98.19 72 GLU A O 1
ATOM 562 N N . GLU A 1 73 ? 3.470 -0.649 -5.309 1.00 97.94 73 GLU A N 1
ATOM 563 C CA . GLU A 1 73 ? 4.304 0.392 -5.920 1.00 97.94 73 GLU A CA 1
ATOM 564 C C . GLU A 1 73 ? 5.778 -0.034 -6.000 1.00 97.94 73 GLU A C 1
ATOM 566 O O . GLU A 1 73 ? 6.424 0.115 -7.042 1.00 97.94 73 GLU A O 1
ATOM 571 N N . SER A 1 74 ? 6.303 -0.633 -4.929 1.00 97.50 74 SER A N 1
ATOM 572 C CA . SER A 1 74 ? 7.668 -1.164 -4.887 1.00 97.50 74 SER A CA 1
ATOM 573 C C . SER A 1 74 ? 7.891 -2.243 -5.950 1.00 97.50 74 SER A C 1
ATOM 575 O O . SER A 1 74 ? 8.902 -2.217 -6.660 1.00 97.50 74 SER A O 1
ATOM 577 N N . LEU A 1 75 ? 6.937 -3.165 -6.121 1.00 98.00 75 LEU A N 1
ATOM 578 C CA . LEU A 1 75 ? 7.007 -4.210 -7.142 1.00 98.00 75 LEU A CA 1
ATOM 579 C C . LEU A 1 75 ? 7.017 -3.611 -8.553 1.00 98.00 75 LEU A C 1
ATOM 581 O O . LEU A 1 75 ? 7.844 -3.991 -9.387 1.00 98.00 75 LEU A O 1
ATOM 585 N N . LYS A 1 76 ? 6.144 -2.631 -8.807 1.00 98.25 76 LYS A N 1
ATOM 586 C CA . LYS A 1 76 ? 6.092 -1.917 -10.085 1.00 98.25 76 LYS A CA 1
ATOM 587 C C . LYS A 1 76 ? 7.429 -1.249 -10.403 1.00 98.25 76 LYS A C 1
ATOM 589 O O . LYS A 1 76 ? 7.974 -1.488 -11.482 1.00 98.25 76 LYS A O 1
ATOM 594 N N . LEU 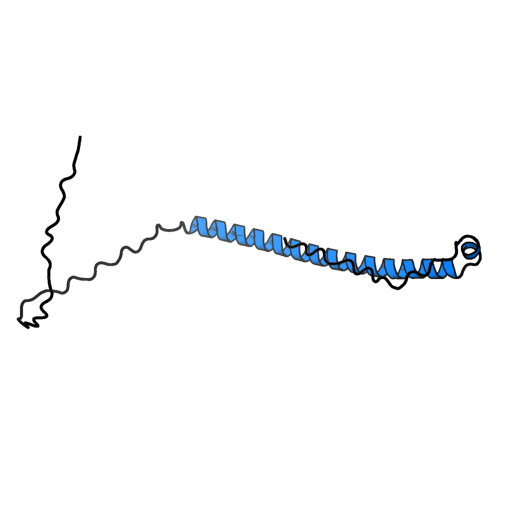A 1 77 ? 7.985 -0.491 -9.456 1.00 98.44 77 LEU A N 1
ATOM 595 C CA . LEU A 1 77 ? 9.278 0.184 -9.610 1.00 98.44 77 LEU A CA 1
ATOM 596 C C . LEU A 1 77 ? 10.422 -0.806 -9.855 1.00 98.44 77 LEU A C 1
ATOM 598 O O . LEU A 1 77 ? 11.287 -0.552 -10.693 1.00 98.44 77 LEU A O 1
ATOM 602 N N . ARG A 1 78 ? 10.430 -1.953 -9.165 1.00 97.75 78 ARG A N 1
ATOM 603 C CA . ARG A 1 78 ? 11.414 -3.021 -9.408 1.00 97.75 78 ARG A CA 1
ATOM 604 C C . ARG A 1 78 ? 11.309 -3.571 -10.829 1.00 97.75 78 ARG A C 1
ATOM 606 O O . ARG A 1 78 ? 12.338 -3.703 -11.489 1.00 97.75 78 ARG A O 1
ATOM 613 N N . SER A 1 79 ? 10.093 -3.829 -11.317 1.00 98.00 79 SER A N 1
ATOM 614 C CA . SER A 1 79 ? 9.884 -4.322 -12.685 1.00 98.00 79 SER A CA 1
ATOM 615 C C . SER A 1 79 ? 10.349 -3.312 -13.742 1.00 98.00 79 SER A C 1
ATOM 617 O O . SER A 1 79 ? 11.031 -3.679 -14.697 1.00 98.00 79 SER A O 1
ATOM 619 N N . GLU A 1 80 ? 10.060 -2.023 -13.541 1.00 97.88 80 GLU A N 1
ATOM 620 C CA . GLU A 1 80 ? 10.468 -0.961 -14.458 1.00 97.88 80 GLU A CA 1
ATOM 621 C C . GLU A 1 80 ? 11.991 -0.812 -14.471 1.00 97.88 80 GLU A C 1
ATOM 623 O O . GLU A 1 80 ? 12.611 -0.807 -15.536 1.00 97.88 80 GLU A O 1
ATOM 628 N N . ASN A 1 81 ? 12.616 -0.798 -13.292 1.00 97.94 81 ASN A N 1
ATOM 629 C CA . ASN A 1 81 ? 14.069 -0.750 -13.171 1.00 97.94 81 ASN A CA 1
ATOM 630 C C . ASN A 1 81 ? 14.754 -1.960 -13.812 1.00 97.94 81 ASN A C 1
ATOM 632 O O . ASN A 1 81 ? 15.817 -1.800 -14.410 1.00 97.94 81 ASN A O 1
ATOM 636 N N . GLN A 1 82 ? 14.158 -3.152 -13.742 1.00 98.00 82 GLN A N 1
ATOM 637 C CA . GLN A 1 82 ? 14.683 -4.332 -14.428 1.00 98.00 82 GLN A CA 1
ATOM 638 C C . GLN A 1 82 ? 14.677 -4.139 -15.950 1.00 98.00 82 GLN A C 1
ATOM 640 O O . GLN A 1 82 ? 15.689 -4.382 -16.612 1.00 98.00 82 GLN A O 1
ATOM 645 N N . VAL A 1 83 ? 13.561 -3.661 -16.508 1.00 98.12 83 VAL A N 1
ATOM 646 C CA . VAL A 1 83 ? 13.437 -3.398 -17.950 1.00 98.12 83 VAL A CA 1
ATOM 647 C C . VAL A 1 83 ? 14.421 -2.312 -18.396 1.00 98.12 83 VAL A C 1
ATOM 649 O O . VAL A 1 83 ? 15.128 -2.491 -19.392 1.00 98.12 83 VAL A O 1
ATOM 652 N N . LEU A 1 84 ? 14.525 -1.212 -17.646 1.00 98.19 84 LEU A N 1
ATOM 653 C CA . LEU A 1 84 ? 15.483 -0.135 -17.916 1.00 98.19 84 LEU A CA 1
AT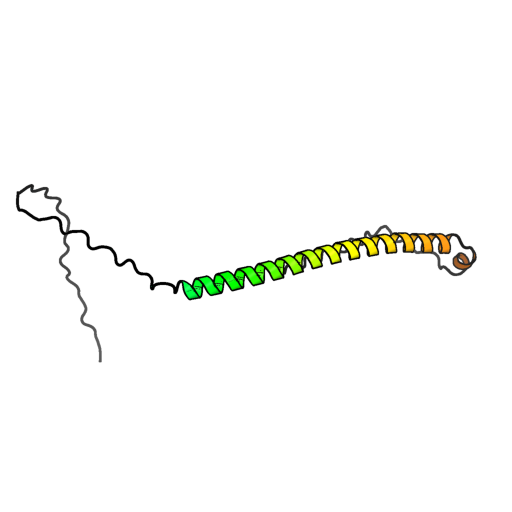OM 654 C C . LEU A 1 84 ? 16.931 -0.627 -17.819 1.00 98.19 84 LEU A C 1
ATOM 656 O O . LEU A 1 84 ? 17.746 -0.319 -18.691 1.00 98.19 84 LEU A O 1
ATOM 660 N N . GLY A 1 85 ? 17.246 -1.435 -16.806 1.00 97.12 85 GLY A N 1
ATOM 661 C CA . GLY A 1 85 ? 18.557 -2.054 -16.631 1.00 97.12 85 GLY A CA 1
ATOM 662 C C . GLY A 1 85 ? 18.947 -2.904 -17.838 1.00 97.12 85 GLY A C 1
ATOM 663 O O . GLY A 1 85 ? 20.038 -2.730 -18.385 1.00 97.12 85 GLY A O 1
ATOM 664 N N . GLN A 1 86 ? 18.031 -3.746 -18.322 1.00 97.12 86 GLN A N 1
ATOM 665 C CA . GLN A 1 86 ? 18.254 -4.551 -19.523 1.00 97.12 86 GLN A CA 1
ATOM 666 C C . GLN A 1 86 ? 18.453 -3.681 -20.770 1.00 97.12 86 GLN A C 1
ATOM 668 O O . GLN A 1 86 ? 19.325 -3.966 -21.594 1.00 97.12 86 GLN A O 1
ATOM 673 N N . TYR A 1 87 ? 17.675 -2.607 -20.919 1.00 97.19 87 TYR A N 1
ATOM 674 C CA . TYR A 1 87 ? 17.825 -1.676 -22.037 1.00 97.19 87 TYR A CA 1
ATOM 675 C C . TYR A 1 87 ? 19.211 -1.018 -22.041 1.00 97.19 87 TYR A C 1
ATOM 677 O O . TYR A 1 87 ? 19.899 -1.023 -23.065 1.00 97.19 87 TYR A O 1
ATOM 685 N N . ILE A 1 88 ? 19.667 -0.532 -20.883 1.00 95.12 88 ILE A N 1
ATOM 686 C CA . ILE A 1 88 ? 21.006 0.048 -20.720 1.00 95.12 88 ILE A CA 1
ATOM 687 C C . ILE A 1 88 ? 22.083 -0.998 -21.034 1.00 95.12 88 ILE A C 1
ATOM 689 O O . ILE A 1 88 ? 23.007 -0.713 -21.795 1.00 95.12 88 ILE A O 1
ATOM 693 N N . GLN A 1 89 ? 21.952 -2.225 -20.522 1.00 93.38 89 GLN A N 1
ATOM 694 C CA . GLN A 1 89 ? 22.880 -3.321 -20.823 1.00 93.38 89 GLN A CA 1
ATOM 695 C C . GLN A 1 89 ? 22.951 -3.631 -22.320 1.00 93.38 89 GLN A C 1
ATOM 697 O O . GLN A 1 89 ? 24.050 -3.771 -22.860 1.00 93.38 89 GLN A O 1
ATOM 702 N N . ASN A 1 90 ? 21.809 -3.683 -23.006 1.00 93.00 90 ASN A N 1
ATOM 703 C CA . ASN A 1 90 ? 21.748 -3.943 -24.444 1.00 93.00 90 ASN A CA 1
ATOM 704 C C . ASN A 1 90 ? 22.426 -2.831 -25.249 1.00 93.00 90 ASN A C 1
ATOM 706 O O . ASN A 1 90 ? 23.168 -3.119 -26.191 1.00 93.00 90 ASN A O 1
ATOM 710 N N . LEU A 1 91 ? 22.221 -1.570 -24.862 1.00 92.44 91 LEU A N 1
ATOM 711 C CA . LEU A 1 91 ? 22.887 -0.430 -25.490 1.00 92.44 91 LEU A CA 1
ATOM 712 C C . LEU A 1 91 ? 24.401 -0.460 -25.269 1.00 92.44 91 LEU A C 1
ATOM 714 O O . LEU A 1 91 ? 25.161 -0.295 -26.224 1.00 92.44 91 LEU A O 1
ATOM 718 N N . MET A 1 92 ? 24.847 -0.711 -24.036 1.00 89.31 92 MET A N 1
ATOM 719 C CA . MET A 1 92 ? 26.273 -0.829 -23.720 1.00 89.31 92 MET A CA 1
ATOM 720 C C . MET A 1 92 ? 26.921 -1.974 -24.502 1.00 89.31 92 MET A C 1
ATOM 722 O O . MET A 1 92 ? 27.988 -1.788 -25.079 1.00 89.31 92 MET A O 1
ATOM 726 N N . ALA A 1 93 ? 26.262 -3.133 -24.582 1.00 86.62 93 ALA A N 1
ATOM 727 C CA . ALA A 1 93 ? 26.760 -4.291 -25.319 1.00 86.62 93 ALA A CA 1
ATOM 728 C C . ALA A 1 93 ? 26.793 -4.068 -26.839 1.00 86.62 93 ALA A C 1
ATOM 730 O O . ALA A 1 93 ? 27.687 -4.585 -27.503 1.00 86.62 93 ALA A O 1
ATOM 731 N N . SER A 1 94 ? 25.848 -3.304 -27.393 1.00 87.19 94 SER A N 1
ATOM 732 C CA . SER A 1 94 ? 25.775 -3.011 -28.835 1.00 87.19 94 SER A CA 1
ATOM 733 C C . SER A 1 94 ? 26.725 -1.891 -29.271 1.00 87.19 94 SER A C 1
ATOM 735 O O . SER A 1 94 ? 26.989 -1.724 -30.460 1.00 87.19 94 SER A O 1
ATOM 737 N N . SER A 1 95 ? 27.249 -1.113 -28.324 1.00 84.75 95 SER A N 1
ATOM 738 C CA . SER A 1 95 ? 28.174 -0.022 -28.604 1.00 84.75 95 SER A CA 1
ATOM 739 C C . SER A 1 95 ? 29.622 -0.511 -28.609 1.00 84.75 95 SER A C 1
ATOM 741 O O . SER A 1 95 ? 30.168 -0.948 -27.596 1.00 84.75 95 SER A O 1
ATOM 743 N N . SER A 1 96 ? 30.285 -0.357 -29.758 1.00 73.56 96 SER A N 1
ATOM 744 C CA . SER A 1 96 ? 31.704 -0.691 -29.944 1.00 73.56 96 SER A CA 1
ATOM 745 C C . SER A 1 96 ? 32.637 0.047 -28.971 1.00 73.56 96 SER A C 1
ATOM 747 O O . SER A 1 96 ? 33.714 -0.468 -28.676 1.00 73.56 96 SER A O 1
ATOM 749 N N . VAL A 1 97 ? 32.223 1.203 -28.438 1.00 76.06 97 VAL A N 1
ATOM 750 C CA . V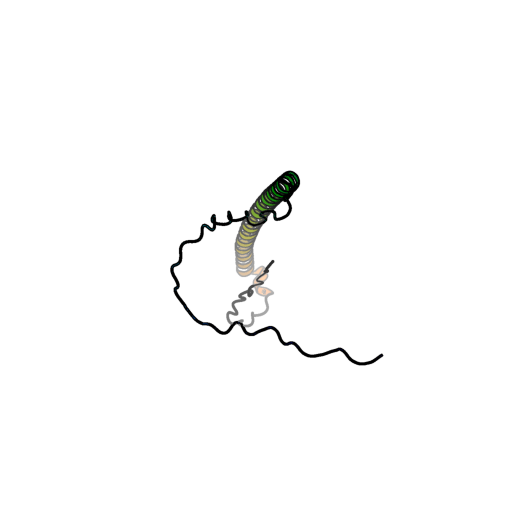AL A 1 97 ? 33.004 2.002 -27.474 1.00 76.06 97 VAL A CA 1
ATOM 751 C C . VAL A 1 97 ? 33.193 1.267 -26.142 1.00 76.06 97 VAL A C 1
ATOM 753 O O . VAL A 1 97 ? 34.221 1.429 -25.491 1.00 76.06 97 VAL A O 1
ATOM 756 N N . PHE A 1 98 ? 32.228 0.436 -25.741 1.00 68.12 98 PHE A N 1
ATOM 757 C CA . PHE A 1 98 ? 32.263 -0.283 -24.464 1.00 68.12 98 PHE A CA 1
ATOM 758 C C . PHE A 1 98 ? 32.701 -1.747 -24.603 1.00 68.12 98 PHE A C 1
ATOM 760 O O . PHE A 1 98 ? 32.935 -2.408 -23.597 1.00 68.12 98 PHE A O 1
ATOM 767 N N . GLN A 1 99 ? 32.854 -2.262 -25.827 1.00 65.88 99 GLN A N 1
ATOM 768 C CA . GLN A 1 99 ? 33.322 -3.632 -26.070 1.00 65.88 99 GLN A CA 1
ATOM 769 C C . GLN A 1 99 ? 34.843 -3.784 -25.897 1.00 65.88 99 GLN A C 1
ATOM 771 O O . GLN A 1 99 ? 35.305 -4.838 -25.468 1.00 65.88 99 GLN A O 1
ATOM 776 N N . SER A 1 100 ? 35.632 -2.743 -26.186 1.00 62.22 100 SER A N 1
ATOM 777 C CA . SER A 1 100 ? 37.102 -2.795 -26.124 1.00 62.22 100 SER A CA 1
ATOM 778 C C . SER A 1 100 ? 37.687 -2.752 -24.705 1.00 62.22 100 SER A C 1
ATOM 780 O O . SER A 1 100 ? 38.888 -2.945 -24.543 1.00 62.22 100 SER A O 1
ATOM 782 N N . SER A 1 101 ? 36.868 -2.485 -23.682 1.00 63.47 101 SER A N 1
ATOM 783 C CA . SER A 1 101 ? 37.286 -2.358 -22.276 1.00 63.47 101 SER A CA 1
ATOM 784 C C . SER A 1 101 ? 36.773 -3.478 -21.362 1.00 63.47 101 SER A C 1
ATOM 786 O O . SER A 1 101 ? 37.066 -3.465 -20.167 1.00 63.47 101 SER A O 1
ATOM 788 N N . GLN A 1 102 ? 36.033 -4.459 -21.891 1.00 63.47 102 GLN A N 1
ATOM 789 C CA . GLN A 1 102 ? 35.489 -5.565 -21.098 1.00 63.47 102 GLN A CA 1
ATOM 790 C C . GLN A 1 102 ? 36.455 -6.764 -21.108 1.00 63.47 102 GLN A C 1
ATOM 792 O O . GLN A 1 102 ? 36.758 -7.284 -22.186 1.00 63.47 102 GLN A O 1
ATOM 797 N N . PRO A 1 103 ? 36.940 -7.249 -19.948 1.00 64.69 103 PRO A N 1
ATOM 798 C CA . PRO A 1 103 ? 37.648 -8.523 -19.893 1.00 64.69 103 PRO A CA 1
ATOM 799 C C . PRO A 1 103 ? 36.703 -9.667 -20.315 1.00 64.69 103 PRO A C 1
ATOM 801 O O . PRO A 1 103 ? 35.490 -9.572 -20.102 1.00 64.69 103 PRO A O 1
ATOM 804 N N . PRO A 1 104 ? 37.216 -10.758 -20.917 1.00 60.66 104 PRO A N 1
ATOM 805 C CA . PRO A 1 104 ? 36.382 -11.885 -21.322 1.00 60.66 104 PRO A CA 1
ATOM 806 C C . PRO A 1 104 ? 35.633 -12.438 -20.105 1.00 60.66 104 PRO A C 1
ATOM 808 O O . PRO A 1 104 ? 36.251 -12.835 -19.117 1.00 60.66 104 PRO A O 1
ATOM 811 N N . ARG A 1 105 ? 34.295 -12.446 -20.172 1.00 65.00 105 ARG A N 1
ATOM 812 C CA . ARG A 1 105 ? 33.448 -12.954 -19.086 1.00 65.00 105 ARG A CA 1
ATOM 813 C C . ARG A 1 105 ? 33.788 -14.425 -18.810 1.00 65.00 105 ARG A C 1
ATOM 815 O O . ARG A 1 105 ? 33.698 -15.233 -19.742 1.00 65.00 105 ARG A O 1
ATOM 822 N N . PRO A 1 106 ? 34.152 -14.808 -17.571 1.00 56.97 106 PRO A N 1
ATOM 823 C CA . PRO A 1 106 ? 34.196 -16.215 -17.206 1.00 56.97 106 PRO A CA 1
ATOM 824 C C . PRO A 1 106 ? 32.788 -16.795 -17.368 1.00 56.97 106 PRO A C 1
ATOM 826 O O . PRO A 1 106 ? 31.796 -16.138 -17.053 1.00 56.97 106 PRO A O 1
ATOM 829 N N . LYS A 1 107 ? 32.701 -18.012 -17.911 1.00 54.59 107 LYS A N 1
ATOM 830 C CA . LYS A 1 107 ? 31.443 -18.743 -18.086 1.00 54.59 107 LYS A CA 1
ATOM 831 C C . LYS A 1 107 ? 30.853 -19.048 -16.704 1.00 54.59 107 LYS A C 1
ATOM 833 O O . LYS A 1 107 ? 31.170 -20.078 -16.118 1.00 54.59 107 LYS A O 1
ATOM 838 N N . GLN A 1 108 ? 30.040 -18.141 -16.173 1.00 53.00 108 GLN A N 1
ATOM 839 C CA . GLN A 1 108 ? 29.139 -18.442 -15.069 1.00 53.00 108 GLN A CA 1
ATOM 840 C C . GLN A 1 108 ? 28.031 -19.322 -15.642 1.00 53.00 108 GLN A C 1
ATOM 842 O O . GLN A 1 108 ? 27.255 -18.883 -16.486 1.00 53.00 108 GLN A O 1
ATOM 847 N N . ALA A 1 109 ? 28.042 -20.595 -15.247 1.00 51.66 109 ALA A N 1
ATOM 848 C CA . ALA A 1 109 ? 26.860 -21.437 -15.331 1.00 51.66 109 ALA A CA 1
ATOM 849 C C . ALA A 1 109 ? 25.716 -20.716 -14.610 1.00 51.66 109 ALA A C 1
ATOM 851 O O . ALA A 1 109 ? 25.974 -20.085 -13.585 1.00 51.66 109 ALA A O 1
ATOM 852 N N . ASP A 1 110 ? 24.508 -20.797 -15.165 1.00 52.75 110 ASP A N 1
ATOM 853 C CA . ASP A 1 110 ? 23.267 -20.278 -14.593 1.00 52.75 110 ASP A CA 1
ATOM 854 C C . ASP A 1 110 ? 23.131 -20.685 -13.118 1.00 52.75 110 ASP A C 1
ATOM 856 O O . ASP A 1 110 ? 22.601 -21.743 -12.784 1.00 52.75 110 ASP A O 1
ATOM 860 N N . SER A 1 111 ? 23.632 -19.850 -12.214 1.00 51.19 111 SER A N 1
ATOM 861 C CA . SER A 1 111 ? 23.226 -19.852 -10.822 1.00 51.19 111 SER A CA 1
ATOM 862 C C . SER A 1 111 ? 22.084 -18.860 -10.743 1.00 51.19 111 SER A C 1
ATOM 864 O O . SER A 1 111 ? 22.302 -17.652 -10.622 1.00 51.19 111 SER A O 1
ATOM 866 N N . VAL A 1 112 ? 20.875 -19.396 -10.892 1.00 54.28 112 VAL A N 1
ATOM 867 C CA . VAL A 1 112 ? 19.644 -18.774 -10.418 1.00 54.28 112 VAL A CA 1
ATOM 868 C C . VAL A 1 112 ? 19.928 -18.314 -8.990 1.00 54.28 112 VAL A C 1
ATOM 870 O O . VAL A 1 112 ? 20.122 -19.132 -8.094 1.00 54.28 112 VAL A O 1
ATOM 873 N N . HIS A 1 113 ? 20.077 -17.005 -8.799 1.00 55.09 113 HIS A N 1
ATOM 874 C CA . HIS A 1 113 ? 20.023 -16.416 -7.471 1.00 55.09 113 HIS A CA 1
ATOM 875 C C . HIS A 1 113 ? 18.537 -16.333 -7.137 1.00 55.09 113 HIS A C 1
ATOM 877 O O . HIS A 1 113 ? 17.894 -15.303 -7.321 1.00 55.09 113 HIS A O 1
ATOM 883 N N . ASP A 1 114 ? 17.978 -17.490 -6.782 1.00 53.03 114 ASP A N 1
ATOM 884 C CA . ASP A 1 114 ? 16.798 -17.552 -5.941 1.00 53.03 114 ASP A CA 1
ATOM 885 C C . ASP A 1 114 ? 17.245 -16.931 -4.616 1.00 53.03 114 ASP A C 1
ATOM 887 O O . ASP A 1 114 ? 17.905 -17.579 -3.8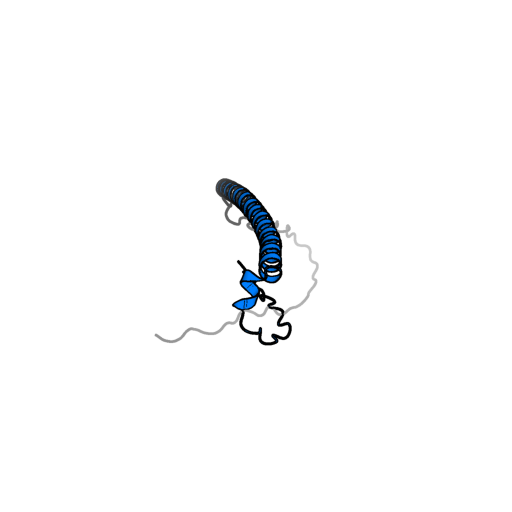03 1.00 53.03 114 ASP A O 1
ATOM 891 N N . ASP A 1 115 ? 16.991 -15.631 -4.457 1.00 56.19 115 ASP A N 1
ATOM 892 C CA . ASP A 1 115 ? 17.015 -14.980 -3.153 1.00 56.19 115 ASP A CA 1
ATOM 893 C C . ASP A 1 115 ? 15.912 -15.635 -2.315 1.00 56.19 115 ASP A C 1
ATOM 895 O O . ASP A 1 115 ? 14.735 -15.269 -2.345 1.00 56.19 115 ASP A O 1
ATOM 899 N N . GLU A 1 116 ? 16.337 -16.700 -1.648 1.00 60.06 116 GLU A N 1
ATOM 900 C CA . GLU A 1 116 ? 15.644 -17.481 -0.648 1.00 60.06 116 GLU A CA 1
ATOM 901 C C . GLU A 1 116 ? 15.026 -16.547 0.400 1.00 60.06 116 GLU A C 1
ATOM 903 O O . GLU A 1 116 ? 15.717 -15.857 1.146 1.00 60.06 116 GLU A O 1
ATOM 908 N N . PHE A 1 117 ? 13.694 -16.503 0.381 1.00 50.41 117 PHE A N 1
ATOM 909 C CA . PHE A 1 117 ? 12.804 -16.322 1.524 1.00 50.41 117 PHE A CA 1
ATOM 910 C C . PHE A 1 117 ? 13.444 -15.757 2.805 1.00 50.41 117 PHE A C 1
ATOM 912 O O . PHE A 1 117 ? 13.951 -16.476 3.662 1.00 50.41 117 PHE A O 1
ATOM 919 N N . GLY A 1 118 ? 13.280 -14.451 3.000 1.00 47.72 118 GLY A N 1
ATOM 920 C CA . GLY A 1 118 ? 13.058 -13.922 4.338 1.00 47.72 118 GLY A CA 1
ATOM 921 C C . GLY A 1 118 ? 11.569 -14.005 4.639 1.00 47.72 118 GLY A C 1
ATOM 922 O O . GLY A 1 118 ? 10.858 -13.025 4.417 1.00 47.72 118 GLY A O 1
ATOM 923 N N . ASP A 1 119 ? 11.098 -15.166 5.104 1.00 48.0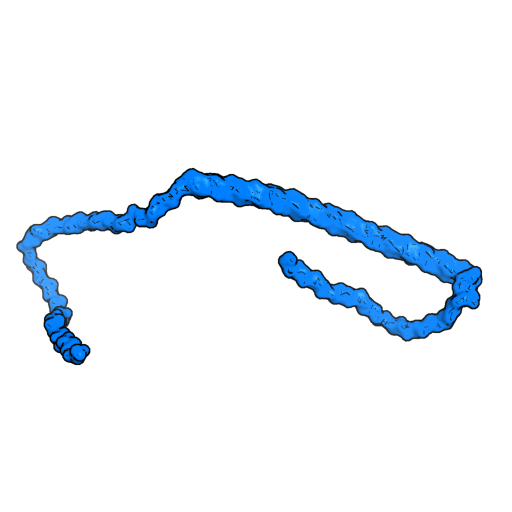6 119 ASP A N 1
ATOM 924 C CA . ASP A 1 119 ? 9.864 -15.251 5.887 1.00 48.06 119 ASP A CA 1
ATOM 925 C C . ASP A 1 119 ? 10.043 -14.354 7.116 1.00 48.06 119 ASP A C 1
ATOM 927 O O . ASP A 1 119 ? 10.558 -14.768 8.154 1.00 48.06 119 ASP A O 1
ATOM 931 N N . TYR A 1 120 ? 9.663 -13.087 6.991 1.00 58.69 120 TYR A N 1
ATOM 932 C CA . TYR A 1 120 ? 9.406 -12.259 8.154 1.00 58.69 120 TYR A CA 1
ATOM 933 C C . TYR A 1 120 ? 8.016 -12.641 8.662 1.00 58.69 120 TYR A C 1
ATOM 935 O O . TYR A 1 120 ? 7.006 -12.046 8.288 1.00 58.69 120 TYR A O 1
ATOM 943 N N . GLU A 1 121 ? 7.983 -13.701 9.470 1.00 53.72 121 GLU A N 1
ATOM 944 C CA . GLU A 1 121 ? 6.947 -13.864 10.483 1.00 53.72 121 GLU A CA 1
ATOM 945 C C . GLU A 1 121 ? 7.115 -12.750 11.533 1.00 53.72 121 GLU A C 1
ATOM 947 O O . GLU A 1 121 ? 8.194 -12.595 12.112 1.00 53.72 121 GLU A O 1
ATOM 952 N N . TYR A 1 122 ? 5.997 -12.052 11.769 1.00 49.69 122 TYR A N 1
ATOM 953 C CA . TYR A 1 122 ? 5.714 -10.934 12.688 1.00 49.69 122 TYR A CA 1
ATOM 954 C C . TYR A 1 122 ? 6.146 -9.528 12.251 1.00 49.69 122 TYR A C 1
ATOM 956 O O . TYR A 1 122 ? 7.326 -9.147 12.414 1.00 49.69 122 TYR A O 1
#

pLDDT: mean 73.66, std 21.17, range [39.94, 98.56]

Foldseek 3Di:
DDDDDDDDDDPPPDDDPDPDDDDDDDDPDPPDPDPPDPDPDPVVVVVVVVVVVVVVVVVVVVVVVVVVVVVVVVVVVVVVVVVVVVVVVVVLVPDPVNPVPDDPDDPDDDPPPPVDDPPPDD

Mean predicted aligned error: 20.13 Å

Secondary structure (DSSP, 8-state):
-------------------------------PPP---S----HHHHHHHHHHHHHHHHHHHHHHHHHHHHHHHHHHHHHHHHHHHHHHHHHHHH-HHHHTTPPPPP----------------

Solvent-accessible surface area (backbone atoms only — not comparable to full-atom values): 8274 Å² total; per-residue (Å²): 142,82,80,83,88,79,82,85,81,76,83,77,83,73,87,74,94,68,90,71,94,70,95,70,94,70,77,79,79,73,80,74,77,74,91,81,67,76,78,81,73,55,67,66,62,54,52,52,52,52,52,52,51,52,53,51,49,53,53,50,50,56,49,51,54,52,51,51,53,50,51,53,53,51,52,52,52,52,54,52,51,50,54,51,49,51,52,51,50,52,52,46,70,72,32,72,84,55,57,82,76,56,75,85,76,77,88,73,71,90,71,80,79,73,81,74,76,82,80,74,80,128

Radius of gyration: 41.59 Å; Cα contacts (8 Å, |Δi|>4): 5; chains: 1; bounding box: 83×54×100 Å